Protein AF-A0AAD4DZ09-F1 (afdb_monomer_lite)

Organism: NCBI:txid1912939

pLDDT: mean 86.9, std 9.83, range [55.25, 96.62]

Sequence (117 aa):
ILSQLASSPNDVASGLAQCMEALRLVSSLPRSSPIMVEYSGTKGSIIKAFGREHLSRVPFRTVYGLIKASMELPDDSRIMYAAFYREDGTVDPAKVLIDEDSWKELVPYVHTLHIED

Foldseek 3Di:
DLVVQLPDPPPVSVVVSVVVVVVVLVVPFLDQFWEWEWEQEPVGIDIDTHGLVVLLVDALVVSVVVVCVVVVHDPPKDQAWFWWADSVRDIDPDTDGDDRVCCNVRSSTTRYTYIYD

Structure (mmCIF, N/CA/C/O backbone):
data_AF-A0AAD4DZ09-F1
#
_entry.id   AF-A0AAD4DZ09-F1
#
loop_
_atom_site.group_PDB
_atom_site.id
_atom_site.type_symbol
_atom_site.label_atom_id
_atom_site.label_alt_id
_atom_site.label_comp_id
_atom_site.label_asym_id
_atom_site.label_entity_id
_atom_site.label_seq_id
_atom_site.pdbx_PDB_ins_code
_atom_site.Cartn_x
_atom_site.Cartn_y
_atom_site.Cartn_z
_atom_site.occupancy
_atom_site.B_iso_or_equiv
_atom_site.auth_seq_id
_atom_site.auth_comp_id
_atom_site.auth_asym_id
_atom_site.auth_atom_id
_atom_site.pdbx_PDB_model_num
ATOM 1 N N . ILE A 1 1 ? -5.803 6.585 31.737 1.00 65.75 1 ILE A N 1
ATOM 2 C CA . ILE A 1 1 ? -6.691 7.758 31.944 1.00 65.75 1 ILE A CA 1
ATOM 3 C C . ILE A 1 1 ? -8.021 7.548 31.220 1.00 65.75 1 ILE A C 1
ATOM 5 O O . ILE A 1 1 ? -9.005 7.358 31.912 1.00 65.75 1 ILE A O 1
ATOM 9 N N . LEU A 1 2 ? -8.064 7.466 29.881 1.00 67.19 2 LEU A N 1
ATOM 10 C CA . LEU A 1 2 ? -9.301 7.171 29.122 1.00 67.19 2 LEU A CA 1
ATOM 11 C C . LEU A 1 2 ? -9.988 5.864 29.548 1.00 67.19 2 LEU A C 1
ATOM 13 O O . LEU A 1 2 ? -11.156 5.881 29.910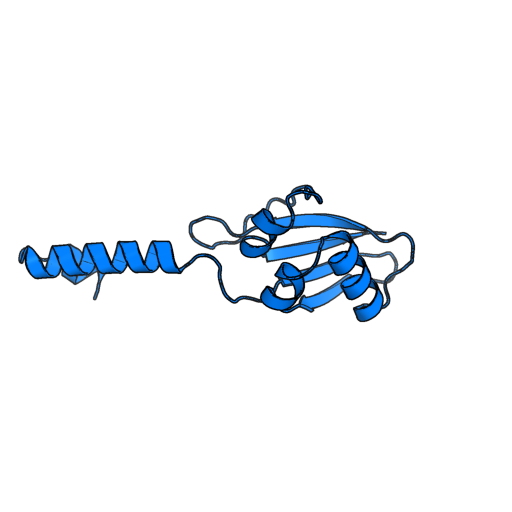 1.00 67.19 2 LEU A O 1
ATOM 17 N N . SER A 1 3 ? -9.227 4.779 29.663 1.00 68.00 3 SER A N 1
ATOM 18 C CA . SER A 1 3 ? -9.722 3.482 30.140 1.00 68.00 3 SER A CA 1
ATOM 19 C C . SER A 1 3 ? -10.214 3.484 31.597 1.00 68.00 3 SER A C 1
ATOM 21 O O . SER A 1 3 ? -11.086 2.700 31.946 1.00 68.00 3 SER A O 1
ATOM 23 N N . GLN A 1 4 ? -9.711 4.392 32.443 1.00 71.81 4 GLN A N 1
ATOM 24 C CA . GLN A 1 4 ? -10.197 4.577 33.822 1.00 71.81 4 GLN A CA 1
ATOM 25 C C . GLN A 1 4 ? -11.457 5.456 33.882 1.00 71.81 4 GLN A C 1
ATOM 27 O O . GLN A 1 4 ? -12.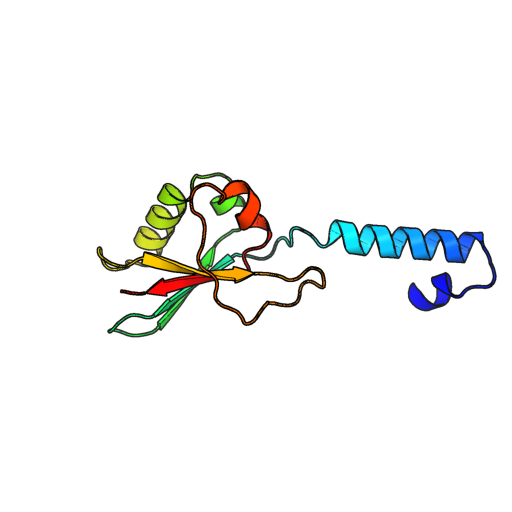287 5.284 34.771 1.00 71.81 4 GLN A O 1
ATOM 32 N N . LEU A 1 5 ? -11.607 6.394 32.940 1.00 70.19 5 LEU A N 1
ATOM 33 C CA . LEU A 1 5 ? -12.815 7.204 32.776 1.00 70.19 5 LEU A CA 1
ATOM 34 C C . LEU A 1 5 ? -13.958 6.377 32.176 1.00 70.19 5 LEU A C 1
ATOM 36 O O . LEU A 1 5 ? -15.086 6.511 32.631 1.00 70.19 5 LEU A O 1
ATOM 40 N N . ALA A 1 6 ? -13.667 5.478 31.230 1.00 72.94 6 ALA A N 1
ATOM 41 C CA . ALA A 1 6 ? -14.648 4.566 30.638 1.00 72.94 6 ALA A CA 1
ATOM 42 C C . ALA A 1 6 ? -15.253 3.605 31.675 1.00 72.94 6 ALA A C 1
ATOM 44 O O . ALA A 1 6 ? -16.445 3.313 31.617 1.00 72.94 6 ALA A O 1
ATOM 45 N N . SER A 1 7 ? -14.464 3.171 32.663 1.00 78.75 7 SER A N 1
ATOM 46 C CA . SER A 1 7 ? -14.925 2.350 33.791 1.00 78.75 7 SER A CA 1
ATOM 47 C C . SER A 1 7 ? -15.486 3.162 34.966 1.00 78.75 7 SER A C 1
ATOM 49 O O . SER A 1 7 ? -15.704 2.609 36.043 1.00 78.75 7 SER A O 1
ATOM 51 N N . SER A 1 8 ? -15.638 4.481 34.815 1.00 81.56 8 SER A N 1
ATOM 52 C CA . SER A 1 8 ? -16.136 5.342 35.885 1.00 81.56 8 SER A CA 1
ATOM 53 C C . SER A 1 8 ? -17.610 5.045 36.178 1.00 81.56 8 SER A C 1
ATOM 55 O O . SER A 1 8 ? -18.389 4.905 35.239 1.00 81.56 8 SER A O 1
ATOM 57 N N . PRO A 1 9 ? -18.034 5.033 37.454 1.00 83.81 9 PRO A N 1
ATOM 58 C CA . PRO A 1 9 ? -19.449 4.957 37.822 1.00 83.81 9 PRO A CA 1
ATOM 59 C C . PRO A 1 9 ? -20.221 6.253 37.512 1.00 83.81 9 PRO A C 1
ATOM 61 O O . PRO A 1 9 ? -21.423 6.325 37.743 1.00 83.81 9 PRO A O 1
ATOM 64 N N . ASN A 1 10 ? -19.540 7.304 37.043 1.00 86.94 10 ASN A N 1
ATOM 65 C CA . ASN A 1 10 ? -20.184 8.507 36.532 1.00 86.94 10 ASN A CA 1
ATOM 66 C C . ASN A 1 10 ? -20.524 8.307 35.049 1.00 86.94 10 ASN A C 1
ATOM 68 O O . ASN A 1 10 ? -19.627 8.338 34.203 1.00 86.94 10 ASN A O 1
ATOM 72 N N . ASP A 1 11 ? -21.816 8.164 34.751 1.00 84.31 11 ASP A N 1
ATOM 73 C CA . ASP A 1 11 ? -22.335 7.891 33.404 1.00 84.31 11 ASP A CA 1
ATOM 74 C C . ASP A 1 11 ? -21.886 8.920 32.356 1.00 84.31 11 ASP A C 1
ATOM 76 O O . ASP A 1 11 ? -21.600 8.566 31.214 1.00 84.31 11 ASP A O 1
ATOM 80 N N . VAL A 1 12 ? -21.752 10.195 32.741 1.00 86.38 12 VAL A N 1
ATOM 81 C CA . VAL A 1 12 ? -21.290 11.260 31.835 1.00 86.38 12 VAL A CA 1
ATOM 82 C C . VAL A 1 12 ? -19.807 11.084 31.510 1.00 86.38 12 VAL A C 1
ATOM 84 O O . VAL A 1 12 ? -19.406 11.181 30.351 1.00 86.38 12 VAL A O 1
ATOM 87 N N . ALA A 1 13 ? -18.983 10.798 32.519 1.00 81.25 13 ALA A N 1
ATOM 88 C CA . ALA A 1 13 ? -17.552 10.569 32.328 1.00 81.25 13 ALA A CA 1
ATOM 89 C C . ALA A 1 13 ? -17.275 9.276 31.539 1.00 81.25 13 ALA A C 1
ATOM 91 O O . ALA A 1 13 ? -16.409 9.273 30.662 1.00 81.25 13 ALA A O 1
ATOM 92 N N . SER A 1 14 ? -18.036 8.212 31.814 1.00 83.81 14 SER A N 1
ATOM 93 C CA . SER A 1 14 ? -17.964 6.938 31.093 1.00 83.81 14 SER A CA 1
ATOM 94 C C . SER A 1 14 ? -18.386 7.098 29.634 1.00 83.81 14 SER A C 1
ATOM 96 O O . SER A 1 14 ? -17.625 6.737 28.735 1.00 83.81 14 SER A O 1
ATOM 98 N N . GLY A 1 15 ? -19.530 7.744 29.383 1.00 83.06 15 GLY A N 1
ATOM 99 C CA . GLY A 1 15 ? -20.022 8.003 28.031 1.00 83.06 15 GLY A CA 1
ATOM 100 C C . GLY A 1 15 ? -19.065 8.864 27.203 1.00 83.06 15 GLY A C 1
ATOM 101 O O . GLY A 1 15 ? -18.771 8.530 26.057 1.00 83.06 15 GLY A O 1
ATOM 102 N N . LEU A 1 16 ? -18.501 9.932 27.782 1.00 86.38 16 LEU A N 1
ATOM 103 C CA . LEU A 1 16 ? -17.507 10.763 27.090 1.00 86.38 16 LEU A CA 1
ATOM 104 C C . LEU A 1 16 ? -16.240 9.978 26.741 1.00 86.38 16 LEU A C 1
ATOM 106 O O . LEU A 1 16 ? -15.718 10.120 25.635 1.00 86.38 16 LEU A O 1
ATOM 110 N N . ALA A 1 17 ? -15.753 9.135 27.650 1.00 84.62 17 ALA A N 1
ATOM 111 C CA . ALA A 1 17 ? -14.573 8.318 27.401 1.00 84.62 17 ALA A CA 1
ATOM 112 C C . ALA A 1 17 ? -14.812 7.268 26.308 1.00 84.62 17 ALA A C 1
ATOM 114 O O . ALA A 1 17 ? -13.967 7.123 25.428 1.00 84.62 17 ALA A O 1
ATOM 115 N N . GLN A 1 18 ? -15.971 6.605 26.305 1.00 84.25 18 GLN A N 1
ATOM 116 C CA . GLN A 1 18 ? -16.352 5.653 25.256 1.00 84.25 18 GLN A CA 1
ATOM 117 C C . GLN A 1 18 ? -16.480 6.337 23.889 1.00 84.25 18 GLN A C 1
ATOM 119 O O . GLN A 1 18 ? -15.949 5.838 22.898 1.00 84.25 18 GLN A O 1
ATOM 124 N N . CYS A 1 19 ? -17.106 7.517 23.829 1.00 83.38 19 CYS A N 1
ATOM 125 C CA . CYS A 1 19 ? -17.179 8.315 22.603 1.00 83.38 19 CYS A CA 1
ATOM 126 C C . CYS A 1 19 ? -15.790 8.731 22.107 1.00 83.38 19 CYS A C 1
ATOM 128 O O . CYS A 1 19 ? -15.524 8.673 20.909 1.00 83.38 19 CYS A O 1
ATOM 130 N N . MET A 1 20 ? -14.887 9.127 23.008 1.00 82.50 20 MET A N 1
ATOM 131 C CA . MET A 1 20 ? -13.511 9.465 22.645 1.00 82.50 20 MET A CA 1
ATOM 132 C C . MET A 1 20 ? -12.703 8.251 22.185 1.00 82.50 20 MET A C 1
ATOM 134 O O . MET A 1 20 ? -11.912 8.384 21.255 1.00 82.50 20 MET A O 1
ATOM 138 N N . GLU A 1 21 ? -12.887 7.076 22.788 1.00 78.88 21 GLU A N 1
ATOM 139 C CA . GLU A 1 21 ? -12.264 5.838 22.311 1.00 78.88 21 GLU A CA 1
ATOM 140 C C . GLU A 1 21 ? -12.795 5.439 20.933 1.00 78.88 21 GLU A C 1
ATOM 142 O O . GLU A 1 21 ? -11.996 5.153 20.043 1.00 78.88 21 GLU A O 1
ATOM 147 N N . ALA A 1 22 ? -14.109 5.518 20.716 1.00 77.50 22 ALA A N 1
ATOM 148 C CA . ALA A 1 22 ? -14.723 5.279 19.413 1.00 77.50 22 ALA A CA 1
ATOM 149 C C . ALA A 1 22 ? -14.212 6.271 18.354 1.00 77.50 22 ALA A C 1
ATOM 151 O O . ALA A 1 22 ? -13.795 5.862 17.273 1.00 77.50 22 ALA A O 1
ATOM 152 N N . LEU A 1 23 ? -14.152 7.566 18.678 1.00 76.94 23 LEU A N 1
ATOM 153 C CA . LEU A 1 23 ? -13.592 8.594 17.797 1.00 76.94 23 LEU A CA 1
ATOM 154 C C . LEU A 1 23 ? -12.116 8.344 17.496 1.00 76.94 23 LEU A C 1
ATOM 156 O O . LEU A 1 23 ? -11.711 8.483 16.349 1.00 76.94 23 LEU A O 1
ATOM 160 N N . ARG A 1 24 ? -11.320 7.942 18.492 1.00 72.69 24 ARG A N 1
ATOM 161 C CA . ARG A 1 24 ? -9.902 7.604 18.314 1.00 72.69 24 ARG A CA 1
ATOM 162 C C . ARG A 1 24 ? -9.718 6.405 17.386 1.00 72.69 24 ARG A C 1
ATOM 164 O O . ARG A 1 24 ? -8.796 6.411 16.573 1.00 72.69 24 ARG A O 1
ATOM 171 N N . LEU A 1 25 ? -10.572 5.388 17.515 1.00 65.38 25 LEU A N 1
ATOM 172 C CA . LEU A 1 25 ? -10.577 4.211 16.646 1.00 65.38 25 LEU A CA 1
ATOM 173 C C . LEU A 1 25 ? -10.911 4.614 15.206 1.00 65.38 25 LEU A C 1
ATOM 175 O O . LEU A 1 25 ? -10.151 4.294 14.295 1.00 65.38 25 LEU A O 1
ATOM 179 N N . VAL A 1 26 ? -11.958 5.417 15.010 1.00 64.94 26 VAL A N 1
ATOM 180 C CA . VAL A 1 26 ? -12.379 5.897 13.683 1.00 64.94 26 VAL A CA 1
ATOM 181 C C . VAL A 1 26 ? -11.366 6.870 13.066 1.00 64.94 26 VAL A C 1
ATOM 183 O O . VAL A 1 26 ? -11.100 6.800 11.872 1.00 64.94 26 VAL A O 1
ATOM 186 N N . SER A 1 27 ? -10.730 7.740 13.857 1.00 59.09 27 SER A N 1
ATOM 187 C CA . SER A 1 27 ? -9.732 8.702 13.366 1.00 59.09 27 SER A CA 1
ATOM 188 C C . SER A 1 27 ? -8.380 8.071 13.029 1.00 59.09 27 SER A C 1
ATOM 190 O O . SER A 1 27 ? -7.493 8.751 12.519 1.00 59.09 27 SER A O 1
ATOM 192 N N . SER A 1 28 ? -8.173 6.797 13.373 1.00 55.25 28 SER A N 1
ATOM 193 C CA . SER A 1 28 ? -6.895 6.109 13.166 1.00 55.25 28 SER A CA 1
ATOM 194 C C . SER A 1 28 ? -6.692 5.589 11.737 1.00 55.25 28 SER A C 1
ATOM 196 O O . SER A 1 28 ? -5.603 5.101 11.421 1.00 55.25 28 SER A O 1
ATOM 198 N N . LEU A 1 29 ? -7.689 5.757 10.861 1.00 61.44 29 LEU A N 1
ATOM 199 C CA . LEU A 1 29 ? -7.631 5.424 9.441 1.00 61.44 29 LEU A CA 1
ATOM 200 C C . LEU A 1 29 ? -8.117 6.616 8.590 1.00 61.44 29 LEU A C 1
ATOM 202 O O . LEU A 1 29 ? -9.182 7.163 8.870 1.00 61.44 29 LEU A O 1
ATOM 206 N N . PRO A 1 30 ? -7.377 7.014 7.540 1.00 58.50 30 PRO A N 1
ATOM 207 C CA . PRO A 1 30 ? -6.070 6.509 7.125 1.00 58.50 30 PRO A CA 1
ATOM 208 C C . PRO A 1 30 ? -4.933 7.157 7.918 1.00 58.50 30 PRO A C 1
ATOM 210 O O . PRO A 1 30 ? -4.916 8.368 8.138 1.00 58.50 30 PRO A O 1
ATOM 213 N N . ARG A 1 31 ? -3.924 6.365 8.289 1.00 62.75 31 ARG A N 1
ATOM 214 C CA . ARG A 1 31 ? -2.703 6.894 8.906 1.00 62.75 31 ARG A CA 1
ATOM 215 C C . ARG A 1 31 ? -1.962 7.784 7.906 1.00 62.75 31 ARG A C 1
ATOM 217 O O . ARG A 1 31 ? -1.716 7.383 6.771 1.00 62.75 31 ARG A O 1
ATOM 224 N N . SER A 1 32 ? -1.513 8.957 8.349 1.00 70.06 32 SER A N 1
ATOM 225 C CA . SER A 1 32 ? -0.655 9.871 7.576 1.00 70.06 32 SER A CA 1
ATOM 226 C C . SER A 1 32 ? 0.768 9.336 7.335 1.00 70.06 32 SER A C 1
ATOM 228 O O . SER A 1 32 ? 1.651 10.084 6.915 1.00 70.06 32 SER A O 1
ATOM 230 N N . SER A 1 33 ? 1.018 8.049 7.600 1.00 84.00 33 SER A N 1
ATOM 231 C CA . SER A 1 33 ? 2.318 7.421 7.402 1.00 84.00 33 SER A CA 1
ATOM 232 C C . SER A 1 33 ? 2.663 7.321 5.912 1.00 84.00 33 SER A C 1
ATOM 234 O O . SER A 1 33 ? 1.767 7.108 5.082 1.00 84.00 33 SER A O 1
ATOM 236 N N . PRO A 1 34 ? 3.953 7.452 5.554 1.00 92.50 34 PRO A N 1
ATOM 237 C CA . PRO A 1 34 ? 4.398 7.230 4.186 1.00 92.50 34 PRO A CA 1
ATOM 238 C C . PRO A 1 34 ? 4.154 5.776 3.758 1.00 92.50 34 PRO A C 1
ATOM 240 O O . PRO A 1 34 ? 4.049 4.876 4.591 1.00 92.50 34 PRO A O 1
ATOM 243 N N . ILE A 1 35 ? 4.078 5.558 2.447 1.00 95.00 35 ILE A N 1
ATOM 244 C CA . ILE A 1 35 ? 4.098 4.223 1.849 1.00 95.00 35 ILE A CA 1
ATOM 245 C C . ILE A 1 35 ? 5.560 3.843 1.639 1.00 95.00 35 ILE A C 1
ATOM 247 O O . ILE A 1 35 ? 6.306 4.572 0.979 1.00 95.00 35 ILE A O 1
ATOM 251 N N . MET A 1 36 ? 5.969 2.713 2.204 1.00 96.25 36 MET A N 1
ATOM 252 C CA . MET A 1 36 ? 7.295 2.156 1.966 1.00 96.25 36 MET A CA 1
ATOM 253 C C . MET A 1 36 ? 7.288 1.421 0.628 1.00 96.25 36 MET A C 1
ATOM 255 O O . MET A 1 36 ? 6.353 0.690 0.325 1.00 96.25 36 MET A O 1
ATOM 259 N N . VAL A 1 37 ? 8.318 1.605 -0.182 1.00 96.62 37 VAL A N 1
ATOM 260 C CA . VAL A 1 37 ? 8.516 0.852 -1.417 1.00 96.62 37 VAL A CA 1
ATOM 261 C C . VAL A 1 37 ? 9.808 0.078 -1.277 1.00 96.62 37 VAL A C 1
ATOM 263 O O . VAL A 1 37 ? 10.876 0.666 -1.113 1.00 96.62 37 VAL A O 1
ATOM 266 N N . GLU A 1 38 ? 9.684 -1.237 -1.329 1.00 95.38 38 GLU A N 1
ATOM 267 C CA . GLU A 1 38 ? 10.783 -2.185 -1.279 1.00 95.38 38 GLU A CA 1
ATOM 268 C C . GLU A 1 38 ? 10.999 -2.755 -2.671 1.00 95.38 38 GLU A C 1
ATOM 270 O O . GLU A 1 38 ? 10.119 -3.416 -3.213 1.00 95.38 38 GLU A O 1
ATOM 275 N N . TYR A 1 39 ? 12.173 -2.525 -3.239 1.00 94.12 39 TYR A N 1
ATOM 276 C CA . TYR A 1 39 ? 12.616 -3.211 -4.441 1.00 94.12 39 TYR A CA 1
ATOM 277 C C . TYR A 1 39 ? 13.612 -4.296 -4.051 1.00 94.12 39 TYR A C 1
ATOM 279 O O . TYR A 1 39 ? 14.582 -4.011 -3.349 1.00 94.12 39 TYR A O 1
ATOM 287 N N . SER A 1 40 ? 13.371 -5.527 -4.492 1.00 90.44 40 SER A N 1
ATOM 288 C CA . SER A 1 40 ? 14.280 -6.660 -4.322 1.00 90.44 40 SER A CA 1
ATOM 289 C C . SER A 1 40 ? 14.646 -7.209 -5.692 1.00 90.44 40 SER A C 1
ATOM 291 O O . SER A 1 40 ? 13.878 -7.963 -6.281 1.00 90.44 40 SER A O 1
ATOM 293 N N . GLY A 1 41 ? 15.817 -6.819 -6.190 1.00 84.62 41 GLY A N 1
ATOM 294 C CA . GLY A 1 41 ? 16.311 -7.259 -7.490 1.00 84.62 41 GLY A CA 1
ATOM 295 C C . GLY A 1 41 ? 17.655 -7.965 -7.402 1.00 84.62 41 GLY A C 1
ATOM 296 O O . GLY A 1 41 ? 18.291 -8.063 -6.348 1.00 84.62 41 GLY A O 1
ATOM 297 N N . THR A 1 42 ? 18.136 -8.410 -8.555 1.00 76.38 42 THR A N 1
ATOM 298 C CA . THR A 1 42 ? 19.410 -9.144 -8.693 1.00 76.38 42 THR A CA 1
ATOM 299 C C . THR A 1 42 ? 20.639 -8.405 -8.143 1.00 76.38 42 THR A C 1
ATOM 301 O O . THR A 1 42 ? 21.618 -9.038 -7.750 1.00 76.38 42 THR A O 1
ATOM 304 N N . LYS A 1 43 ? 20.603 -7.067 -8.092 1.00 71.75 43 LYS A N 1
ATOM 305 C CA . LYS A 1 43 ? 21.711 -6.209 -7.628 1.00 71.75 43 LYS A CA 1
ATOM 306 C C . LYS A 1 43 ? 21.621 -5.805 -6.152 1.00 71.75 43 LYS A C 1
ATOM 308 O O . LYS A 1 43 ? 22.507 -5.102 -5.671 1.00 71.75 43 LYS A O 1
ATOM 313 N N . GLY A 1 44 ? 20.580 -6.233 -5.439 1.00 82.56 44 GLY A N 1
ATOM 314 C CA . GLY A 1 44 ? 20.363 -5.915 -4.030 1.00 82.56 44 GLY A CA 1
ATOM 315 C C . GLY A 1 44 ? 18.952 -5.412 -3.733 1.00 82.56 44 GLY A C 1
ATOM 316 O O . GLY A 1 44 ? 18.093 -5.345 -4.613 1.00 82.56 44 GLY A O 1
ATOM 317 N N . SER A 1 45 ? 18.733 -5.059 -2.466 1.00 89.12 45 SER A N 1
ATOM 318 C CA . SER A 1 45 ? 17.465 -4.520 -1.976 1.00 89.12 45 SER A CA 1
ATOM 319 C C . SER A 1 45 ? 17.588 -3.031 -1.669 1.00 89.12 45 SER A C 1
ATOM 321 O O . SER A 1 45 ? 18.580 -2.591 -1.081 1.00 89.12 45 SER A O 1
ATOM 323 N N . ILE A 1 46 ? 16.589 -2.253 -2.084 1.00 93.31 46 ILE A N 1
ATOM 324 C CA . ILE A 1 46 ? 16.501 -0.812 -1.836 1.00 93.31 46 ILE A CA 1
ATOM 325 C C . ILE A 1 46 ? 15.119 -0.504 -1.276 1.00 93.31 46 ILE A C 1
ATOM 327 O O . ILE A 1 46 ? 14.106 -0.959 -1.804 1.00 93.31 46 ILE A O 1
ATOM 331 N N . ILE A 1 47 ? 15.083 0.325 -0.233 1.00 95.38 47 ILE A N 1
ATOM 332 C CA . ILE A 1 47 ? 13.843 0.788 0.385 1.00 95.38 47 ILE A CA 1
ATOM 333 C C . ILE A 1 47 ? 13.751 2.305 0.255 1.00 95.38 47 ILE A C 1
ATOM 335 O O . ILE A 1 47 ? 14.685 3.022 0.618 1.00 95.38 47 ILE A O 1
ATOM 339 N N . LYS A 1 48 ? 12.613 2.807 -0.228 1.00 96.38 48 LYS A N 1
ATOM 340 C CA . LYS A 1 48 ? 12.328 4.243 -0.319 1.00 96.38 48 LYS A CA 1
ATOM 341 C C . LYS A 1 48 ? 10.924 4.555 0.184 1.00 96.38 48 LYS A C 1
ATOM 343 O O . LYS A 1 48 ? 9.979 3.832 -0.101 1.00 96.38 48 LYS A O 1
ATOM 348 N N . ALA A 1 49 ? 10.783 5.646 0.928 1.00 96.06 49 ALA A N 1
ATOM 349 C CA . ALA A 1 49 ? 9.492 6.113 1.423 1.00 96.06 49 ALA A CA 1
ATOM 350 C C . ALA A 1 49 ? 8.867 7.129 0.453 1.00 96.06 49 ALA A C 1
ATOM 352 O O . ALA A 1 49 ? 9.547 8.044 -0.017 1.00 96.06 49 ALA A O 1
ATOM 353 N N . PHE A 1 50 ? 7.566 7.001 0.198 1.00 95.62 50 PHE A N 1
ATOM 354 C CA . PHE A 1 50 ? 6.778 7.918 -0.625 1.00 95.62 50 PHE A CA 1
ATOM 355 C C . PHE A 1 50 ? 5.617 8.509 0.177 1.00 95.62 50 PHE A C 1
ATOM 357 O O . PHE A 1 50 ? 4.994 7.843 1.005 1.00 95.62 50 PHE A O 1
ATOM 364 N N . GLY A 1 51 ? 5.291 9.775 -0.085 1.00 93.94 51 GLY A N 1
ATOM 365 C CA . GLY A 1 51 ? 4.139 10.423 0.536 1.00 93.94 51 GLY A CA 1
ATOM 366 C C . GLY A 1 51 ? 2.830 9.780 0.076 1.00 93.94 51 GLY A C 1
ATOM 367 O O . GLY A 1 51 ? 2.509 9.814 -1.112 1.00 93.94 51 GLY A O 1
ATOM 368 N N . ARG A 1 52 ? 2.047 9.239 1.016 1.00 92.94 52 ARG A N 1
ATOM 369 C CA . ARG A 1 52 ? 0.760 8.582 0.732 1.00 92.94 52 ARG A CA 1
ATOM 370 C C . ARG A 1 52 ? -0.203 9.485 -0.029 1.00 92.94 52 ARG A C 1
ATOM 372 O O . ARG A 1 52 ? -0.783 9.062 -1.020 1.00 92.94 52 ARG A O 1
ATOM 379 N N . GLU A 1 53 ? -0.330 10.736 0.407 1.00 90.81 53 GLU A N 1
ATOM 380 C CA . GLU A 1 53 ? -1.212 11.720 -0.228 1.00 90.81 53 GLU A CA 1
ATOM 381 C C . GLU A 1 53 ? -0.807 12.019 -1.677 1.00 90.81 53 GLU A C 1
ATOM 383 O O . GLU A 1 53 ? -1.651 12.255 -2.536 1.00 90.81 53 GLU A O 1
ATOM 388 N N . HIS A 1 54 ? 0.492 11.984 -1.978 1.00 91.38 54 HIS A N 1
ATOM 389 C CA . HIS A 1 54 ? 0.958 12.174 -3.344 1.00 91.38 54 HIS A CA 1
ATOM 390 C C . HIS A 1 54 ? 0.554 10.988 -4.229 1.00 91.38 54 HIS A C 1
ATOM 392 O O . HIS A 1 54 ? -0.001 11.186 -5.311 1.00 91.38 54 HIS A O 1
ATOM 398 N N . LEU A 1 55 ? 0.762 9.760 -3.744 1.00 92.94 55 LEU A N 1
ATOM 399 C CA . LEU A 1 55 ? 0.426 8.546 -4.491 1.00 92.94 55 LEU A CA 1
ATOM 400 C C . LEU A 1 55 ? -1.088 8.320 -4.621 1.00 92.94 55 LEU A C 1
ATOM 402 O O . LEU A 1 55 ? -1.546 7.790 -5.633 1.00 92.94 55 LEU A O 1
ATOM 406 N N . SER A 1 56 ? -1.886 8.764 -3.647 1.00 92.56 56 SER A N 1
ATOM 407 C CA . SER A 1 56 ? -3.345 8.620 -3.688 1.00 92.56 56 SER A CA 1
ATOM 408 C C . SER A 1 56 ? -4.021 9.533 -4.711 1.00 92.56 56 SER A C 1
ATOM 410 O O . SER A 1 56 ? -5.149 9.267 -5.127 1.00 92.56 56 SER A O 1
ATOM 412 N N . ARG A 1 57 ? -3.348 10.592 -5.176 1.00 93.06 57 ARG A N 1
ATOM 413 C CA . ARG A 1 57 ? -3.893 11.548 -6.156 1.00 93.06 57 ARG A CA 1
ATOM 414 C C . ARG A 1 57 ? -3.846 11.044 -7.591 1.00 93.06 57 ARG A C 1
ATOM 416 O O . ARG A 1 57 ? -4.683 11.451 -8.393 1.00 93.06 57 ARG A O 1
ATOM 423 N N . VAL A 1 58 ? -2.984 10.084 -7.906 1.00 94.50 58 VAL A N 1
ATOM 424 C CA . VAL A 1 58 ? -2.791 9.594 -9.281 1.00 94.50 58 VAL A CA 1
ATOM 425 C C . VAL A 1 58 ? -3.274 8.143 -9.457 1.00 94.50 58 VAL A C 1
ATOM 427 O O . VAL A 1 58 ? -3.503 7.460 -8.456 1.00 94.50 58 VAL A O 1
ATOM 430 N N . PRO A 1 59 ? -3.526 7.679 -10.696 1.00 94.81 59 PRO A N 1
ATOM 431 C CA . PRO A 1 59 ? -3.813 6.269 -10.984 1.00 94.81 59 PRO A CA 1
ATOM 432 C C . PRO A 1 59 ? -2.606 5.361 -10.711 1.00 94.81 59 PRO A C 1
ATOM 434 O O . PRO A 1 59 ? -1.463 5.822 -10.776 1.00 94.81 59 PRO A O 1
ATOM 437 N N . PHE A 1 60 ? -2.846 4.064 -10.490 1.00 94.56 60 PHE A N 1
ATOM 438 C CA . PHE A 1 60 ? -1.798 3.084 -10.171 1.00 94.56 60 PHE A CA 1
ATOM 439 C C . PHE A 1 60 ? -0.661 3.059 -11.201 1.00 94.56 60 PHE A C 1
ATOM 441 O O . PHE A 1 60 ? 0.514 3.140 -10.850 1.00 94.56 60 PHE A O 1
ATOM 448 N N . ARG A 1 61 ? -1.001 3.082 -12.494 1.00 93.56 61 ARG A N 1
ATOM 449 C CA . ARG A 1 61 ? -0.013 3.126 -13.582 1.00 93.56 61 ARG A CA 1
ATOM 450 C C . ARG A 1 61 ? 0.936 4.328 -13.487 1.00 93.56 61 ARG A C 1
ATOM 452 O O . ARG A 1 61 ? 2.121 4.210 -13.792 1.00 93.56 61 ARG A O 1
ATOM 459 N N . THR A 1 62 ? 0.432 5.483 -13.051 1.00 95.31 62 THR A N 1
ATOM 460 C CA . THR A 1 62 ? 1.253 6.680 -12.820 1.00 95.31 62 THR A CA 1
ATOM 461 C C . THR A 1 62 ? 2.107 6.531 -11.563 1.00 95.31 62 THR A C 1
ATOM 463 O O . THR A 1 62 ? 3.272 6.918 -11.591 1.00 95.31 62 THR A O 1
ATOM 466 N N . VAL A 1 63 ? 1.570 5.938 -10.487 1.00 94.62 63 VAL A N 1
ATOM 467 C CA . VAL A 1 63 ? 2.339 5.611 -9.269 1.00 94.62 63 VAL A CA 1
ATOM 468 C C . VAL A 1 63 ? 3.550 4.754 -9.616 1.00 94.62 63 VAL A C 1
ATOM 470 O O . VAL A 1 63 ? 4.671 5.105 -9.252 1.00 94.62 63 VAL A O 1
ATOM 473 N N . TYR A 1 64 ? 3.338 3.678 -10.371 1.00 92.94 64 TYR A N 1
ATOM 474 C CA . TYR A 1 64 ? 4.407 2.789 -10.806 1.00 92.94 64 TYR A CA 1
ATOM 475 C C . TYR A 1 64 ? 5.492 3.538 -11.598 1.00 92.94 64 TYR A C 1
ATOM 477 O O . TYR A 1 64 ? 6.674 3.431 -11.273 1.00 92.94 64 TYR A O 1
ATOM 485 N N . GLY A 1 65 ? 5.105 4.385 -12.560 1.00 94.12 65 GLY A N 1
ATOM 486 C CA . GLY A 1 65 ? 6.056 5.210 -13.315 1.00 94.12 65 GLY A CA 1
ATOM 487 C C . GLY A 1 65 ? 6.864 6.181 -12.441 1.00 94.12 65 GLY A C 1
ATOM 488 O O . GLY A 1 65 ? 8.076 6.306 -12.620 1.00 94.12 65 GLY A O 1
ATOM 489 N N . LEU A 1 66 ? 6.222 6.833 -11.464 1.00 95.12 66 LEU A N 1
ATOM 490 C CA . LEU A 1 66 ? 6.890 7.736 -10.518 1.00 95.12 66 LEU A CA 1
ATOM 491 C C . LEU A 1 66 ? 7.904 6.995 -9.645 1.00 95.12 66 LEU A C 1
ATOM 493 O O . LEU A 1 66 ? 9.016 7.481 -9.440 1.00 95.12 66 LEU A O 1
ATOM 497 N N . ILE A 1 67 ? 7.526 5.826 -9.132 1.00 95.19 67 ILE A N 1
ATOM 498 C CA . ILE A 1 67 ? 8.393 5.000 -8.294 1.00 95.19 67 ILE A CA 1
ATOM 499 C C . ILE A 1 67 ? 9.603 4.526 -9.095 1.00 95.19 67 ILE A C 1
ATOM 501 O O . ILE A 1 67 ? 10.736 4.737 -8.662 1.00 95.19 67 ILE A O 1
ATOM 505 N N . LYS A 1 68 ? 9.367 3.961 -10.282 1.00 93.88 68 LYS A N 1
ATOM 506 C CA . LYS A 1 68 ? 10.407 3.455 -11.179 1.00 93.88 68 LYS A CA 1
ATOM 507 C C . LYS A 1 68 ? 11.427 4.533 -11.534 1.00 93.88 68 LYS A C 1
ATOM 509 O O . LYS A 1 68 ? 12.621 4.310 -11.369 1.00 93.88 68 LYS A O 1
ATOM 514 N N . ALA A 1 69 ? 10.966 5.721 -11.931 1.00 93.88 69 ALA A N 1
ATOM 515 C CA . ALA A 1 69 ? 11.846 6.850 -12.231 1.00 93.88 69 ALA A CA 1
ATOM 516 C C . ALA A 1 69 ? 12.619 7.339 -10.993 1.00 93.88 69 ALA A C 1
ATOM 518 O O . ALA A 1 69 ? 13.787 7.693 -11.087 1.00 93.88 69 ALA A O 1
ATOM 519 N N . SER A 1 70 ? 11.979 7.348 -9.822 1.00 94.81 70 SER A N 1
ATOM 520 C CA . SER A 1 70 ? 12.570 7.845 -8.573 1.00 94.81 70 SER A CA 1
ATOM 521 C C . SER A 1 70 ? 13.580 6.883 -7.938 1.00 94.81 70 SER A C 1
ATOM 523 O O . SER A 1 70 ? 14.424 7.316 -7.149 1.00 94.81 70 SER A O 1
ATOM 525 N N . MET A 1 71 ? 13.462 5.585 -8.215 1.00 93.62 71 MET A N 1
ATOM 526 C CA . MET A 1 71 ? 14.339 4.527 -7.704 1.00 93.62 71 MET A CA 1
ATOM 527 C C . MET A 1 71 ? 15.268 3.948 -8.783 1.00 93.62 71 MET A C 1
ATOM 529 O O . MET A 1 71 ? 16.012 3.024 -8.479 1.00 93.62 71 MET A O 1
ATOM 533 N N . GLU A 1 72 ? 15.231 4.488 -10.007 1.00 92.38 72 GLU A N 1
ATOM 534 C CA . GLU A 1 72 ? 16.036 4.038 -11.156 1.00 92.38 72 GLU A CA 1
ATOM 535 C C . GLU A 1 72 ? 15.891 2.527 -11.428 1.00 92.38 72 GLU A C 1
ATOM 537 O O . GLU A 1 72 ? 16.867 1.820 -11.690 1.00 92.38 72 GLU A O 1
ATOM 542 N N . LEU A 1 73 ? 14.659 2.012 -11.327 1.00 90.56 73 LEU A N 1
ATOM 543 C CA . LEU A 1 73 ? 14.396 0.573 -11.430 1.00 90.56 73 LEU A CA 1
ATOM 544 C C . LEU A 1 73 ? 14.445 0.081 -12.889 1.00 90.56 73 LEU A C 1
ATOM 546 O O . LEU A 1 73 ? 14.089 0.841 -13.798 1.00 90.56 73 LEU A O 1
ATOM 550 N N . PRO A 1 74 ? 14.830 -1.192 -13.121 1.00 89.75 74 PRO A N 1
ATOM 551 C CA . PRO A 1 74 ? 14.858 -1.799 -14.450 1.00 89.75 74 PRO A CA 1
ATOM 552 C C . PRO A 1 74 ? 13.506 -1.775 -15.152 1.00 89.75 74 PRO A C 1
ATOM 554 O O . PRO A 1 74 ? 12.452 -1.672 -14.514 1.00 89.75 74 PRO A O 1
ATOM 557 N N . ASP A 1 75 ? 13.535 -1.922 -16.479 1.00 86.12 75 ASP A N 1
ATOM 558 C CA . ASP A 1 75 ? 12.320 -1.760 -17.265 1.00 86.12 75 ASP A CA 1
ATOM 559 C C . ASP A 1 75 ? 11.244 -2.807 -16.981 1.00 86.12 75 ASP A C 1
ATOM 561 O O . ASP A 1 75 ? 10.053 -2.479 -16.992 1.00 86.12 75 ASP A O 1
ATOM 565 N N . ASP A 1 76 ? 11.701 -4.007 -16.647 1.00 87.94 76 ASP A N 1
ATOM 566 C CA . ASP A 1 76 ? 10.890 -5.207 -16.475 1.00 87.94 76 ASP A CA 1
ATOM 567 C C . ASP A 1 76 ? 10.282 -5.322 -15.071 1.00 87.94 76 ASP A C 1
ATOM 569 O O . ASP A 1 76 ? 9.322 -6.070 -14.894 1.00 87.94 76 ASP A O 1
ATOM 573 N N . SER A 1 77 ? 10.776 -4.519 -14.118 1.00 90.06 77 SER A N 1
ATOM 574 C CA . SER A 1 77 ? 10.369 -4.563 -12.710 1.00 90.06 77 SER A CA 1
ATOM 575 C C . SER A 1 77 ? 8.868 -4.336 -12.529 1.00 90.06 77 SER A C 1
ATOM 577 O O . SER A 1 77 ? 8.275 -3.526 -13.233 1.00 90.06 77 SER A O 1
ATOM 579 N N . ARG A 1 78 ? 8.203 -4.994 -11.578 1.00 90.00 78 ARG A N 1
ATOM 580 C CA . ARG A 1 78 ? 6.751 -4.825 -11.353 1.00 90.00 78 ARG A CA 1
ATOM 581 C C . ARG A 1 78 ? 6.415 -4.729 -9.880 1.00 90.00 78 ARG A C 1
AT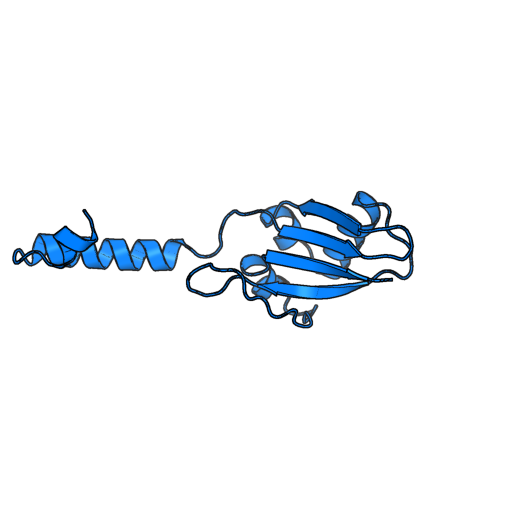OM 583 O O . ARG A 1 78 ? 6.987 -5.439 -9.060 1.00 90.00 78 ARG A O 1
ATOM 590 N N . ILE A 1 79 ? 5.447 -3.872 -9.547 1.00 91.44 79 ILE A N 1
ATOM 591 C CA . ILE A 1 79 ? 4.813 -3.909 -8.226 1.00 91.44 79 ILE A CA 1
ATOM 592 C C . ILE A 1 79 ? 3.927 -5.154 -8.204 1.00 91.44 79 ILE A C 1
ATOM 594 O O . ILE A 1 79 ? 2.879 -5.172 -8.841 1.00 91.44 79 ILE A O 1
ATOM 598 N N . MET A 1 80 ? 4.366 -6.189 -7.495 1.00 82.75 80 MET A N 1
ATOM 599 C CA . MET A 1 80 ? 3.662 -7.473 -7.450 1.00 82.75 80 MET A CA 1
ATOM 600 C C . MET A 1 80 ? 2.746 -7.564 -6.235 1.00 82.75 80 MET A C 1
ATOM 602 O O . MET A 1 80 ? 1.618 -8.042 -6.331 1.00 82.75 80 MET A O 1
ATOM 606 N N . TYR A 1 81 ? 3.221 -7.082 -5.086 1.00 94.06 81 TYR A N 1
ATOM 607 C CA . TYR A 1 81 ? 2.539 -7.285 -3.815 1.00 94.06 81 TYR A CA 1
ATOM 608 C C . TYR A 1 81 ? 2.496 -6.017 -2.975 1.00 94.06 81 TYR A C 1
ATOM 610 O O . TYR A 1 81 ? 3.368 -5.152 -3.072 1.00 94.06 81 TYR A O 1
ATOM 618 N N . ALA A 1 82 ? 1.525 -5.957 -2.074 1.00 95.31 82 ALA A N 1
ATOM 619 C CA . ALA A 1 82 ? 1.496 -4.998 -0.987 1.00 95.31 82 ALA A CA 1
ATOM 620 C C . ALA A 1 82 ? 1.292 -5.686 0.363 1.00 95.31 82 ALA A C 1
ATOM 622 O O . ALA A 1 82 ? 0.621 -6.712 0.466 1.00 95.31 82 ALA A O 1
ATOM 623 N N . ALA A 1 83 ? 1.857 -5.075 1.399 1.00 95.38 83 ALA A N 1
ATOM 624 C CA . ALA A 1 83 ? 1.478 -5.305 2.785 1.00 95.38 83 ALA A CA 1
ATOM 625 C C . ALA A 1 83 ? 0.553 -4.169 3.232 1.00 95.38 83 ALA A C 1
ATOM 627 O O . ALA A 1 83 ? 0.781 -3.006 2.882 1.00 95.38 83 ALA A O 1
ATOM 628 N N . PHE A 1 84 ? -0.468 -4.490 4.021 1.00 93.69 84 PHE A N 1
ATOM 629 C CA . PHE A 1 84 ? -1.512 -3.550 4.431 1.00 93.69 84 PHE A CA 1
ATOM 630 C C . PHE A 1 84 ? -1.520 -3.339 5.942 1.00 93.69 84 PHE A C 1
ATOM 632 O O . PHE A 1 84 ? -1.074 -4.187 6.713 1.00 93.69 84 PHE A O 1
ATOM 639 N N . TYR A 1 85 ? -2.047 -2.199 6.374 1.00 90.50 85 TYR A N 1
ATOM 640 C CA . TYR A 1 85 ? -2.438 -2.007 7.762 1.00 90.50 85 TYR A CA 1
ATOM 641 C C . TYR A 1 85 ? -3.722 -2.783 8.061 1.00 90.50 85 TYR A C 1
ATOM 643 O O . TYR A 1 85 ? -4.671 -2.754 7.279 1.00 90.50 85 TYR A O 1
ATOM 651 N N . ARG A 1 86 ? -3.762 -3.423 9.227 1.00 86.88 86 ARG A N 1
ATOM 652 C CA . ARG A 1 86 ? -4.979 -3.978 9.827 1.00 86.88 86 ARG A CA 1
ATOM 653 C C . ARG A 1 86 ? -5.811 -2.879 10.487 1.00 86.88 86 ARG A C 1
ATOM 655 O O . ARG A 1 86 ? -5.352 -1.749 10.644 1.00 86.88 86 ARG A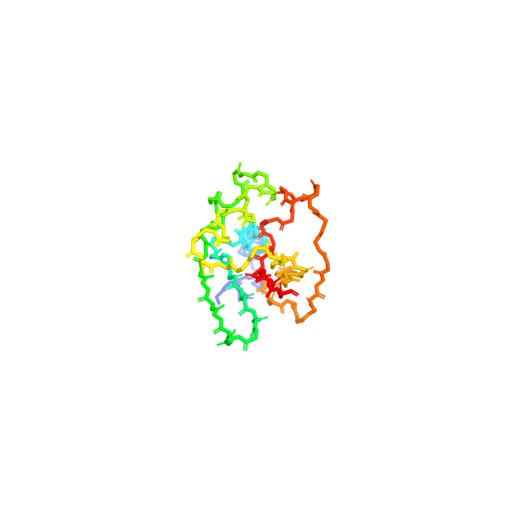 O 1
ATOM 662 N N . GLU A 1 87 ? -7.020 -3.222 10.924 1.00 82.50 87 GLU A N 1
ATOM 663 C CA . GLU A 1 87 ? -7.923 -2.297 11.629 1.00 82.50 87 GLU A CA 1
ATOM 664 C C . GLU A 1 87 ? -7.345 -1.787 12.958 1.00 82.50 87 GLU A C 1
ATOM 666 O O . GLU A 1 87 ? -7.529 -0.627 13.316 1.00 82.50 87 GLU A O 1
ATOM 671 N N . ASP A 1 88 ? -6.569 -2.616 13.662 1.00 80.81 88 ASP A N 1
ATOM 672 C CA . ASP A 1 88 ? -5.810 -2.209 14.856 1.00 80.81 88 ASP A CA 1
ATOM 673 C C . ASP A 1 88 ? -4.564 -1.355 14.514 1.00 80.81 88 ASP A C 1
ATOM 675 O O . ASP A 1 88 ? -3.863 -0.831 15.388 1.00 80.81 88 ASP A O 1
ATOM 679 N N . GLY A 1 89 ? -4.294 -1.199 13.216 1.00 78.44 89 GLY A N 1
ATOM 680 C CA . GLY A 1 89 ? -3.182 -0.488 12.612 1.00 78.44 89 GLY A CA 1
ATOM 681 C C . GLY A 1 89 ? -1.812 -1.127 12.842 1.00 78.44 89 GLY A C 1
ATOM 682 O O . GLY A 1 89 ? -0.785 -0.455 12.700 1.00 78.44 89 GLY A O 1
ATOM 683 N N . THR A 1 90 ? -1.769 -2.411 13.182 1.00 88.19 90 THR A N 1
ATOM 684 C CA . THR A 1 90 ? -0.582 -3.243 12.959 1.00 88.19 90 THR A CA 1
ATOM 685 C C . THR A 1 90 ? -0.413 -3.532 11.464 1.00 88.19 90 THR A C 1
ATOM 687 O O . THR A 1 90 ? -1.321 -3.289 10.669 1.00 88.19 90 THR A O 1
ATOM 690 N N . VAL A 1 91 ? 0.771 -3.989 11.054 1.00 90.56 91 VAL A N 1
ATOM 691 C CA . VAL A 1 91 ? 1.031 -4.370 9.657 1.00 90.56 91 VAL A CA 1
ATOM 692 C C . VAL A 1 91 ? 0.695 -5.842 9.491 1.00 90.56 91 VAL A C 1
ATOM 694 O O . VAL A 1 91 ? 1.172 -6.673 10.266 1.00 90.56 91 VAL A O 1
ATOM 697 N N . ASP A 1 92 ? -0.114 -6.167 8.488 1.00 90.69 92 ASP A N 1
ATOM 698 C CA . ASP A 1 92 ? -0.334 -7.552 8.110 1.00 90.69 92 ASP A CA 1
ATOM 699 C C . ASP A 1 92 ? 0.952 -8.129 7.488 1.00 90.69 92 ASP A C 1
ATOM 701 O O . ASP A 1 92 ? 1.472 -7.547 6.532 1.00 90.69 92 ASP A O 1
ATOM 705 N N . PRO A 1 93 ? 1.499 -9.245 8.006 1.00 89.12 93 PRO A N 1
ATOM 706 C CA . PRO A 1 93 ? 2.674 -9.884 7.423 1.00 89.12 93 PRO A CA 1
ATOM 707 C C . PRO A 1 93 ? 2.407 -10.509 6.046 1.00 89.12 93 PRO A C 1
ATOM 709 O O . PRO A 1 93 ? 3.361 -10.847 5.345 1.00 89.12 93 PRO A O 1
ATOM 712 N N . ALA A 1 94 ? 1.144 -10.706 5.655 1.00 92.44 94 ALA A N 1
ATOM 713 C CA . ALA A 1 94 ? 0.804 -11.254 4.354 1.00 92.44 94 ALA A CA 1
ATOM 714 C C . ALA A 1 94 ? 1.095 -10.242 3.236 1.00 92.44 94 ALA A C 1
ATOM 716 O O . ALA A 1 94 ? 0.586 -9.121 3.224 1.00 92.44 94 ALA A O 1
ATOM 717 N N . LYS A 1 95 ? 1.881 -10.684 2.252 1.00 91.06 95 LYS A N 1
ATOM 718 C CA . LYS A 1 95 ? 2.034 -10.002 0.967 1.00 91.06 95 LYS A CA 1
ATOM 719 C C . LYS A 1 95 ? 0.885 -10.431 0.062 1.00 91.06 95 LYS A C 1
ATOM 721 O O . LYS A 1 95 ? 0.767 -11.616 -0.244 1.00 91.06 95 LYS A O 1
ATOM 726 N N . VAL A 1 96 ? 0.045 -9.490 -0.352 1.00 94.44 96 VAL A N 1
ATOM 727 C CA . VAL A 1 96 ? -1.125 -9.776 -1.196 1.00 94.44 96 VAL A CA 1
ATOM 728 C C . VAL A 1 96 ? -1.020 -9.055 -2.534 1.00 94.44 96 VAL A C 1
ATOM 730 O O . VAL A 1 96 ? -0.412 -7.988 -2.624 1.00 94.44 96 VAL A O 1
ATOM 733 N N . LEU A 1 97 ? -1.591 -9.661 -3.575 1.00 94.19 97 LEU A N 1
ATOM 734 C CA . LEU A 1 97 ? -1.669 -9.062 -4.907 1.00 94.19 97 LEU A CA 1
ATOM 735 C C . LEU A 1 97 ? -2.523 -7.791 -4.864 1.00 94.19 97 LEU A C 1
ATOM 737 O O . LEU A 1 97 ? -3.504 -7.717 -4.122 1.00 94.19 97 LEU A O 1
ATOM 741 N N . ILE A 1 98 ? -2.142 -6.802 -5.667 1.00 92.44 98 ILE A N 1
ATOM 742 C CA . ILE A 1 98 ? -2.849 -5.525 -5.756 1.00 92.44 98 ILE A CA 1
ATOM 743 C C . ILE A 1 98 ? -3.780 -5.562 -6.962 1.00 92.44 98 ILE A C 1
ATOM 745 O O . ILE A 1 98 ? -3.341 -5.852 -8.072 1.00 92.44 98 ILE A O 1
ATOM 749 N N . ASP A 1 99 ? -5.047 -5.223 -6.743 1.00 93.38 99 ASP A N 1
ATOM 750 C CA . ASP A 1 99 ? -5.950 -4.862 -7.830 1.00 93.38 99 ASP A CA 1
ATOM 751 C C . ASP A 1 99 ? -5.687 -3.403 -8.237 1.00 93.38 99 ASP A C 1
ATOM 753 O O . ASP A 1 99 ? -5.928 -2.468 -7.464 1.00 93.38 99 ASP A O 1
ATOM 757 N N . GLU A 1 100 ? -5.126 -3.213 -9.431 1.00 93.06 100 GLU A N 1
ATOM 758 C CA . GLU A 1 100 ? -4.708 -1.903 -9.934 1.00 93.06 100 GLU A CA 1
ATOM 759 C C . GLU A 1 100 ? -5.893 -0.946 -10.127 1.00 93.06 100 GLU A C 1
ATOM 761 O O . GLU A 1 100 ? -5.753 0.265 -9.907 1.00 93.06 100 GLU A O 1
ATOM 766 N N . ASP A 1 101 ? -7.062 -1.479 -10.492 1.00 94.06 101 ASP A N 1
ATOM 767 C CA . ASP A 1 101 ? -8.268 -0.694 -10.763 1.00 94.06 101 ASP A CA 1
ATOM 768 C C . ASP A 1 101 ? -8.882 -0.148 -9.463 1.00 94.06 101 ASP A C 1
ATOM 770 O O . ASP A 1 101 ? -9.403 0.971 -9.427 1.00 94.06 101 ASP A O 1
ATOM 774 N N . SER A 1 102 ? -8.710 -0.873 -8.354 1.00 94.44 102 SER A N 1
ATOM 775 C CA . SER A 1 102 ? -9.144 -0.471 -7.010 1.00 94.44 102 SER A CA 1
ATOM 776 C C . SER A 1 102 ? -8.114 0.367 -6.244 1.00 94.44 102 SER A C 1
ATOM 778 O O . SER A 1 102 ? -8.299 0.652 -5.058 1.00 94.44 102 SER A O 1
ATOM 780 N N . TRP A 1 103 ? -7.035 0.830 -6.888 1.00 93.88 103 TRP A N 1
ATOM 781 C CA . TRP A 1 103 ? -5.946 1.553 -6.215 1.00 93.88 103 TRP A CA 1
ATOM 782 C C . TRP A 1 103 ? -6.408 2.712 -5.325 1.00 93.88 103 TRP A C 1
ATOM 784 O O . TRP A 1 103 ? -5.883 2.898 -4.228 1.00 93.88 103 TRP A O 1
ATOM 794 N N . LYS A 1 104 ? -7.396 3.494 -5.774 1.00 92.75 104 LYS A N 1
ATOM 795 C CA . LYS A 1 104 ? -7.911 4.651 -5.022 1.00 92.75 104 LYS A CA 1
ATOM 796 C C . LYS A 1 104 ? -8.512 4.266 -3.673 1.00 92.75 104 LYS A C 1
ATOM 798 O O . LYS A 1 104 ? -8.404 5.042 -2.727 1.00 92.75 104 LYS A O 1
ATOM 803 N N . GLU A 1 105 ? -9.111 3.088 -3.595 1.00 91.75 105 GLU A N 1
ATOM 804 C CA . GLU A 1 105 ? -9.715 2.553 -2.377 1.00 91.75 105 GLU A CA 1
ATOM 805 C C . GLU A 1 105 ? -8.671 1.857 -1.499 1.00 91.75 105 GLU A C 1
ATOM 807 O O . GLU A 1 105 ? -8.741 1.941 -0.277 1.00 91.75 105 GLU A O 1
ATOM 812 N N . LEU A 1 106 ? -7.664 1.224 -2.111 1.00 92.56 106 LEU A N 1
ATOM 813 C CA . LEU A 1 106 ? -6.635 0.448 -1.415 1.00 92.56 106 LEU A CA 1
ATOM 814 C C . LEU A 1 106 ? -5.506 1.308 -0.830 1.00 92.56 106 LEU A C 1
ATOM 816 O O . LEU A 1 106 ? -5.030 1.040 0.276 1.00 92.56 106 LEU A O 1
ATOM 820 N N . VAL A 1 107 ? -5.078 2.360 -1.538 1.00 93.12 107 VAL A N 1
ATOM 821 C CA . VAL A 1 107 ? -3.937 3.217 -1.164 1.00 93.12 107 VAL A CA 1
ATOM 822 C C . VAL A 1 107 ? -3.961 3.749 0.274 1.00 93.12 107 VAL A C 1
ATOM 824 O O . VAL A 1 107 ? -2.879 3.859 0.851 1.00 93.12 1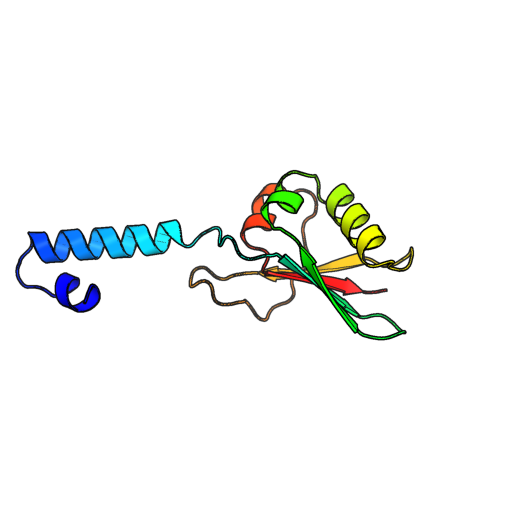07 VAL A O 1
ATOM 827 N N . PRO A 1 108 ? -5.101 4.063 0.925 1.00 90.81 108 PRO A N 1
ATOM 828 C CA . PRO A 1 108 ? -5.096 4.531 2.311 1.00 90.81 108 PRO A CA 1
ATOM 829 C C . PRO A 1 108 ? -4.600 3.468 3.305 1.00 90.81 108 PRO A C 1
ATOM 831 O O . PRO A 1 108 ? -4.089 3.818 4.368 1.00 90.81 108 PRO A O 1
ATOM 834 N N . TYR A 1 109 ? -4.695 2.191 2.937 1.00 91.81 109 TYR A N 1
ATOM 835 C CA . TYR A 1 109 ? -4.385 1.045 3.790 1.00 91.81 109 TYR A CA 1
ATOM 836 C C . TYR A 1 109 ? -3.025 0.412 3.483 1.00 91.81 109 TYR A C 1
ATOM 838 O O . TYR A 1 109 ? -2.525 -0.374 4.280 1.00 91.81 109 TYR A O 1
ATOM 846 N N . VAL A 1 110 ? -2.391 0.760 2.361 1.00 94.00 110 VAL A N 1
ATOM 847 C CA . VAL A 1 110 ? -1.088 0.200 1.967 1.00 94.00 110 VAL A CA 1
ATOM 848 C C . VAL A 1 110 ? 0.008 0.633 2.945 1.00 94.00 110 VAL A C 1
ATOM 850 O O . VAL A 1 110 ? 0.247 1.825 3.129 1.00 94.00 110 VAL A O 1
ATOM 853 N N . HIS A 1 111 ? 0.726 -0.312 3.538 1.00 94.44 111 HIS A N 1
ATOM 854 C CA . HIS A 1 111 ? 1.939 -0.042 4.311 1.00 94.44 111 HIS A CA 1
ATOM 855 C C . HIS A 1 111 ? 3.182 -0.091 3.414 1.00 94.44 111 HIS A C 1
ATOM 857 O O . HIS A 1 111 ? 3.923 0.892 3.330 1.00 94.44 111 HIS A O 1
ATOM 863 N N . THR A 1 112 ? 3.385 -1.220 2.728 1.00 95.56 112 THR A N 1
ATOM 864 C CA . THR A 1 112 ? 4.543 -1.457 1.854 1.00 95.56 112 THR A CA 1
ATOM 865 C C . THR A 1 112 ? 4.083 -1.898 0.472 1.00 95.56 112 THR A C 1
ATOM 867 O O . THR A 1 112 ? 3.197 -2.738 0.375 1.00 95.56 112 THR A O 1
ATOM 870 N N . LEU A 1 113 ? 4.708 -1.376 -0.582 1.00 96.06 113 LEU A N 1
ATOM 871 C CA . LEU A 1 113 ? 4.675 -1.927 -1.936 1.00 96.06 113 LEU A CA 1
ATOM 872 C C . LEU A 1 113 ? 5.969 -2.707 -2.181 1.00 96.06 113 LEU A C 1
ATOM 874 O O . LEU A 1 113 ? 7.053 -2.188 -1.916 1.00 96.06 113 LEU A O 1
ATOM 878 N N . HIS A 1 114 ? 5.861 -3.923 -2.701 1.00 95.19 114 HIS A N 1
ATOM 879 C CA . HIS A 1 114 ? 6.998 -4.770 -3.044 1.00 95.19 114 HIS A CA 1
ATOM 880 C C . HIS A 1 114 ? 7.154 -4.851 -4.563 1.00 95.19 114 HIS A C 1
ATOM 882 O O . HIS A 1 114 ? 6.203 -5.182 -5.278 1.00 95.19 114 HIS A O 1
ATOM 888 N N . ILE A 1 115 ? 8.361 -4.547 -5.029 1.00 93.69 115 ILE A N 1
ATOM 889 C CA . ILE A 1 115 ? 8.763 -4.561 -6.430 1.00 93.69 115 ILE A CA 1
ATOM 890 C C . ILE A 1 115 ? 9.813 -5.645 -6.638 1.00 93.69 115 ILE A C 1
ATOM 892 O O . ILE A 1 115 ? 10.795 -5.716 -5.894 1.00 93.69 115 ILE A O 1
ATOM 896 N N . GLU A 1 116 ? 9.602 -6.453 -7.667 1.00 88.56 116 GLU A N 1
ATOM 897 C CA . GLU A 1 116 ? 10.492 -7.535 -8.097 1.00 88.56 116 GLU A CA 1
ATOM 898 C C . GLU A 1 116 ? 10.832 -7.362 -9.588 1.00 88.56 116 GLU A C 1
ATOM 900 O O . GLU A 1 116 ? 10.136 -6.614 -10.283 1.00 88.56 116 GLU A O 1
ATOM 905 N N . ASP A 1 117 ? 11.923 -7.997 -10.033 1.00 81.88 117 ASP A N 1
ATOM 906 C CA . ASP A 1 117 ? 12.370 -8.057 -11.440 1.00 81.88 117 ASP A CA 1
ATOM 907 C C . ASP A 1 117 ? 11.467 -8.956 -12.307 1.00 81.88 117 ASP A C 1
ATOM 909 O O . ASP A 1 117 ? 11.009 -10.010 -11.804 1.00 81.88 117 ASP A O 1
#

Radius of gyration: 18.94 Å; chains: 1; bounding box: 44×23×55 Å

Secondary st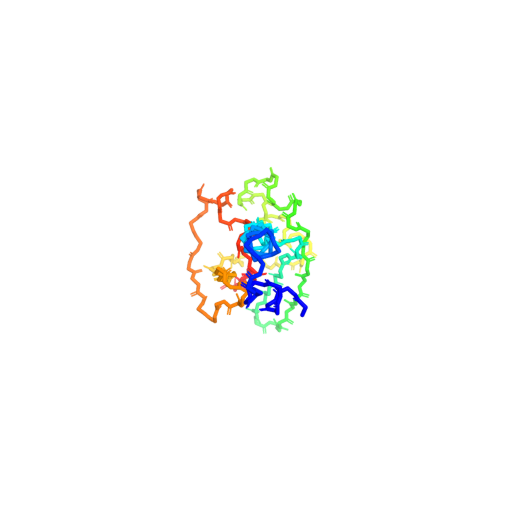ructure (DSSP, 8-state):
-HHHHHT-S-HHHHHHHHHHHHHHHHTTSS--PPEEEEEEETTEEEEEEE-HHHHHHS-HHHHHHHHHHHHT--TT-EEEEEEEB-TTSPBP---EE--STTHHHHTTTEEEEEEE-